Protein AF-A0ABC8QMB1-F1 (afdb_monomer_lite)

Structure (mmCIF, N/CA/C/O backbone):
data_AF-A0ABC8QMB1-F1
#
_entry.id   AF-A0ABC8QMB1-F1
#
loop_
_atom_site.group_PDB
_atom_site.id
_atom_site.type_symbol
_atom_site.label_atom_id
_atom_site.label_alt_id
_atom_site.label_comp_id
_atom_site.label_asym_id
_atom_site.label_entity_id
_atom_site.label_seq_id
_atom_site.pdbx_PDB_ins_code
_atom_site.Cartn_x
_atom_site.Cartn_y
_atom_site.Cartn_z
_atom_site.occupancy
_atom_site.B_iso_or_equiv
_atom_site.auth_seq_id
_atom_site.auth_comp_id
_atom_site.auth_asym_id
_atom_site.auth_atom_id
_atom_site.pdbx_PDB_model_num
ATOM 1 N N . MET A 1 1 ? 25.536 30.941 17.296 1.00 38.12 1 MET A N 1
ATOM 2 C CA . MET A 1 1 ? 25.034 31.234 15.938 1.00 38.12 1 MET A CA 1
ATOM 3 C C . MET A 1 1 ? 25.457 30.057 15.066 1.00 38.12 1 ME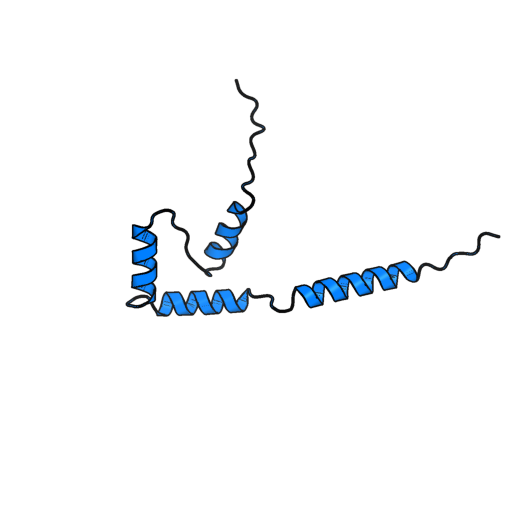T A C 1
ATOM 5 O O . MET A 1 1 ? 26.625 29.972 14.723 1.00 38.12 1 M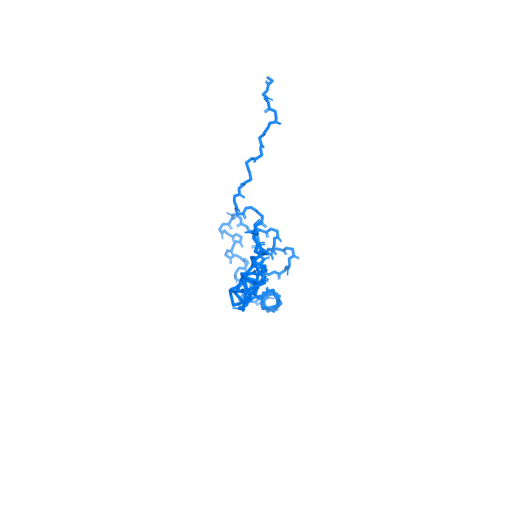ET A O 1
ATOM 9 N N . GLY A 1 2 ? 24.584 29.058 14.897 1.00 43.84 2 GLY A N 1
ATOM 10 C CA . GLY A 1 2 ? 24.878 27.833 14.139 1.00 43.84 2 GLY A CA 1
ATOM 11 C C . GLY A 1 2 ? 24.459 28.000 12.681 1.00 43.84 2 GLY A C 1
ATOM 12 O O . GLY A 1 2 ? 23.440 28.631 12.414 1.00 43.84 2 GLY A O 1
ATOM 13 N N . PHE A 1 3 ? 25.271 27.504 11.753 1.00 49.97 3 PHE A N 1
ATOM 14 C CA . PHE A 1 3 ? 25.034 27.573 10.310 1.00 49.97 3 PHE A CA 1
ATOM 15 C C . PHE A 1 3 ? 23.702 26.884 9.943 1.00 49.97 3 PHE A C 1
ATOM 17 O O . PHE A 1 3 ? 23.584 25.697 10.223 1.00 49.97 3 PHE A O 1
ATOM 24 N N . PRO A 1 4 ? 22.702 27.535 9.313 1.00 48.66 4 PRO A N 1
ATOM 25 C CA . PRO A 1 4 ? 21.465 26.846 8.957 1.00 48.66 4 PRO A CA 1
ATOM 26 C C . PRO A 1 4 ? 21.607 26.194 7.574 1.00 48.66 4 PRO A C 1
ATOM 28 O O . PRO A 1 4 ? 21.115 26.705 6.570 1.00 48.66 4 PRO A O 1
ATOM 31 N N . GLY A 1 5 ? 22.324 25.070 7.531 1.00 52.62 5 GLY A N 1
ATOM 32 C CA . GLY A 1 5 ? 22.449 24.168 6.376 1.00 52.62 5 GLY A CA 1
ATOM 33 C C . GLY A 1 5 ? 21.826 22.790 6.632 1.00 52.62 5 GLY A C 1
ATOM 34 O O . GLY A 1 5 ? 22.146 21.818 5.948 1.00 52.62 5 GLY A O 1
ATOM 35 N N . ASP A 1 6 ? 20.950 22.690 7.631 1.00 62.47 6 ASP A N 1
ATOM 36 C CA . ASP A 1 6 ? 20.548 21.421 8.233 1.00 62.47 6 ASP A CA 1
ATOM 37 C C . ASP A 1 6 ? 19.303 20.855 7.542 1.00 62.47 6 ASP A C 1
ATOM 39 O O . ASP A 1 6 ? 18.173 20.988 8.006 1.00 62.47 6 ASP A O 1
ATOM 43 N N . GLY A 1 7 ? 19.497 20.216 6.394 1.00 48.97 7 GLY A N 1
ATOM 44 C CA . GLY A 1 7 ? 18.430 19.533 5.666 1.00 48.97 7 GLY A CA 1
ATOM 45 C C . GLY A 1 7 ? 18.565 18.019 5.746 1.00 48.97 7 GLY A C 1
ATOM 46 O O . GLY A 1 7 ? 18.782 17.390 4.712 1.00 48.97 7 GLY A O 1
ATOM 47 N N . ASN A 1 8 ? 18.462 17.417 6.936 1.00 54.88 8 ASN A N 1
ATOM 48 C CA . ASN A 1 8 ? 18.381 15.960 7.092 1.00 54.88 8 ASN A CA 1
ATOM 49 C C . ASN A 1 8 ? 17.114 15.427 6.391 1.00 54.88 8 ASN A C 1
ATOM 51 O O . ASN A 1 8 ? 16.070 15.233 7.014 1.00 54.88 8 ASN A O 1
ATOM 55 N N . ARG A 1 9 ? 17.177 15.230 5.067 1.00 56.94 9 ARG A N 1
ATOM 56 C CA . ARG A 1 9 ? 16.148 14.532 4.293 1.00 56.94 9 ARG A CA 1
ATOM 57 C C . ARG A 1 9 ? 16.169 13.075 4.723 1.00 56.94 9 ARG A C 1
ATOM 59 O O . ARG A 1 9 ? 16.928 12.269 4.184 1.00 56.94 9 ARG A O 1
ATOM 66 N N . ILE A 1 10 ? 15.335 12.751 5.705 1.00 74.56 10 ILE A N 1
ATOM 67 C CA . ILE A 1 10 ? 15.072 11.368 6.086 1.00 74.56 10 ILE A CA 1
ATOM 68 C C . ILE A 1 10 ? 14.593 10.651 4.823 1.00 74.56 10 ILE A C 1
ATOM 70 O O . ILE A 1 10 ? 13.600 11.059 4.219 1.00 74.56 10 ILE A O 1
ATOM 74 N N . LYS A 1 11 ? 15.319 9.603 4.422 1.00 79.69 11 LYS A N 1
ATOM 75 C CA . LYS A 1 11 ? 15.130 8.889 3.148 1.00 79.69 11 LYS A CA 1
ATOM 76 C C . LYS A 1 11 ? 13.678 8.483 2.884 1.00 79.69 11 LYS A C 1
ATOM 78 O O . LYS A 1 11 ? 13.254 8.486 1.738 1.00 79.69 11 LYS A O 1
ATOM 83 N N . GLU A 1 12 ? 12.926 8.189 3.940 1.00 85.62 12 GLU A N 1
ATOM 84 C CA . GLU A 1 12 ? 11.559 7.671 3.856 1.00 85.62 12 GLU A CA 1
ATOM 85 C C . GLU A 1 12 ? 10.479 8.694 4.226 1.00 85.62 12 GLU A C 1
ATOM 87 O O . GLU A 1 12 ? 9.294 8.420 4.049 1.00 85.62 12 GLU A O 1
ATOM 92 N N . ALA A 1 13 ? 10.846 9.886 4.713 1.00 84.75 13 ALA A N 1
ATOM 93 C CA . ALA A 1 13 ? 9.849 10.870 5.142 1.00 84.75 13 ALA A CA 1
ATOM 94 C C . ALA A 1 13 ? 8.948 11.330 3.987 1.00 84.75 13 ALA A C 1
ATOM 96 O O . ALA A 1 13 ? 7.779 11.617 4.218 1.00 84.75 13 ALA A O 1
ATOM 97 N N . GLY A 1 14 ? 9.461 11.331 2.750 1.00 86.56 14 GLY A N 1
ATOM 98 C CA . GLY A 1 14 ? 8.678 11.624 1.544 1.00 86.56 14 GLY A CA 1
ATOM 99 C C . GLY A 1 14 ? 7.665 10.537 1.163 1.00 86.56 14 GLY A C 1
ATOM 100 O O . GLY A 1 14 ? 6.718 10.820 0.435 1.00 86.56 14 GLY A O 1
ATOM 101 N N . ASN A 1 15 ? 7.799 9.316 1.688 1.00 92.56 15 ASN A N 1
ATOM 102 C CA . ASN A 1 15 ? 6.869 8.224 1.387 1.00 92.56 15 ASN A CA 1
ATOM 103 C C . ASN A 1 15 ? 5.548 8.379 2.155 1.00 92.56 15 ASN A C 1
ATOM 105 O O . ASN A 1 15 ? 4.497 7.960 1.676 1.00 92.56 15 ASN A O 1
ATOM 109 N N . VAL A 1 16 ? 5.588 9.003 3.338 1.00 93.88 16 VAL A N 1
ATOM 110 C CA . VAL A 1 16 ? 4.400 9.242 4.169 1.00 93.88 16 VAL A CA 1
ATOM 111 C C . VAL A 1 16 ? 3.358 10.116 3.457 1.00 93.88 16 VAL A C 1
ATOM 113 O O . VAL A 1 16 ? 2.224 9.648 3.329 1.00 93.88 16 VAL A O 1
ATOM 116 N N . PRO A 1 17 ? 3.682 11.331 2.963 1.00 94.88 17 PRO A N 1
ATOM 117 C CA . PRO A 1 17 ? 2.706 12.139 2.236 1.00 94.88 17 PRO A CA 1
ATOM 118 C C . PRO A 1 17 ? 2.218 11.426 0.974 1.00 94.88 17 PRO A C 1
ATOM 120 O O . PRO A 1 17 ? 1.020 11.427 0.722 1.00 94.88 17 PRO A O 1
ATOM 123 N N . TYR A 1 18 ? 3.082 10.696 0.255 1.00 95.50 18 TYR A N 1
ATOM 124 C CA . TYR A 1 18 ? 2.656 9.915 -0.912 1.00 95.50 18 TYR A CA 1
ATOM 125 C C . TYR A 1 18 ? 1.531 8.916 -0.583 1.00 95.50 18 TYR A C 1
ATOM 127 O O . TYR A 1 18 ? 0.564 8.814 -1.333 1.00 95.50 18 TYR A O 1
ATOM 135 N N . VAL A 1 19 ? 1.606 8.208 0.548 1.00 97.06 19 VAL A N 1
ATOM 136 C CA . VAL A 1 19 ? 0.557 7.259 0.965 1.00 97.06 19 VAL A CA 1
ATOM 137 C C . VAL A 1 19 ? -0.689 7.973 1.495 1.00 97.06 19 VAL A C 1
ATOM 139 O O . VAL A 1 19 ? -1.809 7.592 1.151 1.00 97.06 19 VAL A O 1
ATOM 142 N N . VAL A 1 20 ? -0.512 8.985 2.348 1.00 97.12 20 VAL A N 1
ATOM 143 C CA . VAL A 1 20 ? -1.621 9.645 3.055 1.00 97.12 20 VAL A CA 1
ATOM 144 C C . VAL A 1 20 ? -2.416 10.560 2.125 1.00 97.12 20 VAL A C 1
ATOM 146 O O . VAL A 1 20 ? -3.641 10.484 2.103 1.00 97.12 20 VAL A O 1
ATOM 149 N N . GLU A 1 21 ? -1.744 11.384 1.321 1.00 97.25 21 GLU A N 1
ATOM 150 C CA . GLU A 1 21 ? -2.391 12.350 0.420 1.00 97.25 21 GLU A CA 1
ATOM 151 C C . GLU A 1 21 ? -3.113 11.662 -0.740 1.00 97.25 21 GLU A C 1
ATOM 153 O O . GLU A 1 21 ? -4.150 12.141 -1.190 1.00 97.25 21 GLU A O 1
ATOM 158 N N . ASN A 1 22 ? -2.629 10.496 -1.182 1.00 97.62 22 ASN A N 1
ATOM 159 C CA . ASN A 1 22 ? -3.353 9.683 -2.159 1.00 97.62 22 ASN A CA 1
ATOM 160 C C . ASN A 1 22 ? -4.440 8.790 -1.535 1.00 97.62 22 ASN A C 1
ATOM 162 O O . ASN A 1 22 ? -5.077 8.009 -2.247 1.00 97.62 22 ASN A O 1
ATOM 166 N N . GLY A 1 23 ? -4.666 8.885 -0.221 1.00 97.69 23 GLY A N 1
ATOM 167 C CA . GLY A 1 23 ? -5.721 8.147 0.466 1.00 97.69 23 GLY A CA 1
ATOM 168 C C . GLY A 1 23 ? -5.520 6.634 0.429 1.00 97.69 23 GLY A C 1
ATOM 169 O O . GLY A 1 23 ? -6.497 5.901 0.307 1.00 97.69 23 GLY A O 1
ATOM 170 N N . CYS A 1 24 ? -4.273 6.163 0.490 1.00 98.00 24 CYS A N 1
ATOM 171 C CA . CYS A 1 24 ? -3.932 4.737 0.544 1.00 98.00 24 CYS A CA 1
ATOM 172 C C . CYS A 1 24 ? -3.694 4.233 1.969 1.00 98.00 24 CYS A C 1
ATOM 174 O O . CYS A 1 24 ? -3.566 3.030 2.184 1.00 98.00 24 CYS A O 1
ATOM 176 N N . GLY A 1 25 ? -3.600 5.133 2.946 1.00 97.75 25 GLY A N 1
ATOM 177 C CA . GLY A 1 25 ? -3.336 4.757 4.324 1.00 97.75 25 GLY A CA 1
ATOM 178 C C . GLY A 1 25 ? -3.309 5.940 5.279 1.00 97.75 25 GLY A C 1
ATOM 179 O O . GLY A 1 25 ? -3.562 7.086 4.911 1.00 97.75 25 GLY A O 1
ATOM 180 N N . LYS A 1 26 ? -2.977 5.638 6.534 1.00 97.81 26 LYS A N 1
ATOM 181 C CA . LYS A 1 26 ? -2.837 6.610 7.621 1.00 97.81 26 LYS A CA 1
ATOM 182 C C . LYS A 1 26 ? -1.472 6.478 8.274 1.00 97.81 26 LYS A C 1
ATOM 184 O O . LYS A 1 26 ? -0.873 5.407 8.263 1.00 97.81 26 LYS A O 1
ATOM 189 N N . PHE A 1 27 ? -1.019 7.557 8.900 1.00 96.62 27 PHE A N 1
ATOM 190 C CA . PHE A 1 27 ? 0.229 7.586 9.650 1.00 96.62 27 PHE A CA 1
ATOM 191 C C . PHE A 1 27 ? -0.034 7.862 11.132 1.00 96.62 27 PHE A C 1
ATOM 193 O O . PHE A 1 27 ? -0.740 8.805 11.482 1.00 96.62 27 PHE A O 1
ATOM 200 N N . SER A 1 28 ? 0.555 7.055 12.013 1.00 96.69 28 SER A N 1
ATOM 201 C CA . SER A 1 28 ? 0.621 7.326 13.450 1.00 96.69 28 SER A CA 1
ATOM 202 C C . SER A 1 28 ? 1.884 6.707 14.037 1.00 96.69 28 SER A C 1
ATOM 204 O O . SER A 1 28 ? 2.305 5.631 13.622 1.00 96.69 28 SER A O 1
ATOM 206 N N . LYS A 1 29 ? 2.478 7.378 15.029 1.00 95.81 29 LYS A N 1
ATOM 207 C CA . LYS A 1 29 ? 3.608 6.855 15.816 1.00 95.81 29 LYS A CA 1
ATOM 208 C C . LYS A 1 29 ? 3.165 6.161 17.109 1.00 95.81 29 LYS A C 1
ATOM 210 O O . LYS A 1 29 ? 3.999 5.619 17.824 1.00 95.81 29 LYS A O 1
ATOM 215 N N . SER A 1 30 ? 1.874 6.213 17.449 1.00 98.25 30 SER A N 1
ATOM 216 C CA . SER A 1 30 ? 1.349 5.666 18.703 1.00 98.25 30 SER A CA 1
ATOM 217 C C . SER A 1 30 ? 0.799 4.251 18.490 1.00 98.25 30 SER A C 1
ATOM 219 O O . SER A 1 30 ? -0.186 4.105 17.762 1.00 98.25 30 SER A O 1
ATOM 221 N N . PRO A 1 31 ? 1.331 3.219 19.176 1.00 98.25 31 PRO A N 1
ATOM 222 C CA . PRO A 1 31 ? 0.811 1.852 19.073 1.00 98.25 31 PRO A CA 1
ATOM 223 C C . PRO A 1 31 ? -0.686 1.752 19.389 1.00 98.25 31 PRO A C 1
ATOM 225 O O . PRO A 1 31 ? -1.428 1.054 18.703 1.00 98.25 31 PRO A O 1
ATOM 228 N N . LYS A 1 32 ? -1.156 2.521 20.382 1.00 98.44 32 LYS A N 1
ATOM 229 C CA . LYS A 1 32 ? -2.571 2.568 20.772 1.00 98.44 32 LYS A CA 1
ATOM 230 C C . LYS A 1 32 ? -3.459 3.108 19.650 1.00 98.44 32 LYS A C 1
ATOM 232 O O . LYS A 1 32 ? -4.542 2.580 19.416 1.00 98.44 32 LYS A O 1
ATOM 237 N N . GLN A 1 33 ? -3.008 4.149 18.950 1.00 98.50 33 GLN A N 1
ATOM 238 C CA . GLN A 1 33 ? -3.755 4.688 17.814 1.00 98.50 33 GLN A CA 1
ATOM 239 C C . GLN A 1 33 ? -3.747 3.722 16.630 1.00 98.50 33 GLN A C 1
ATOM 241 O O . GLN A 1 33 ? -4.789 3.550 16.007 1.00 98.50 33 GLN A O 1
ATOM 246 N N . ILE A 1 34 ? -2.618 3.062 16.353 1.00 98.56 34 ILE A N 1
ATOM 247 C CA . ILE A 1 34 ? -2.518 2.051 15.290 1.00 98.56 34 ILE A CA 1
ATOM 248 C C . ILE A 1 34 ? -3.516 0.917 15.546 1.00 98.56 34 ILE A C 1
ATOM 250 O O . ILE A 1 34 ? -4.328 0.616 14.675 1.00 98.56 34 ILE A O 1
ATOM 254 N N . ALA A 1 35 ? -3.525 0.351 16.757 1.00 98.50 35 ALA A N 1
ATOM 255 C CA . ALA A 1 35 ? -4.464 -0.706 17.131 1.00 98.50 35 ALA A CA 1
ATOM 256 C C . ALA A 1 35 ? -5.927 -0.261 16.975 1.00 98.50 35 ALA A C 1
ATOM 258 O O . ALA A 1 35 ? -6.746 -1.002 16.438 1.00 98.50 35 ALA A O 1
ATOM 259 N N . ASN A 1 36 ? -6.248 0.972 17.378 1.00 98.56 36 ASN A N 1
ATOM 260 C CA . ASN A 1 36 ? -7.589 1.523 17.207 1.00 98.56 36 ASN A CA 1
ATOM 261 C C . ASN A 1 36 ? -7.970 1.716 15.728 1.00 98.56 36 ASN A C 1
ATOM 263 O O . ASN A 1 36 ? -9.101 1.425 15.357 1.00 98.56 36 ASN A O 1
ATOM 267 N N . ILE A 1 37 ? -7.049 2.178 14.874 1.00 98.50 37 ILE A N 1
ATOM 268 C CA . ILE A 1 37 ? -7.289 2.321 13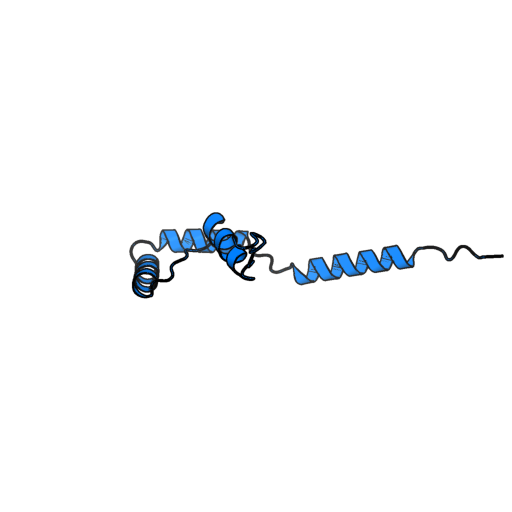.427 1.00 98.50 37 ILE A CA 1
ATOM 269 C C . ILE A 1 37 ? -7.592 0.954 12.804 1.00 98.50 37 ILE A C 1
ATOM 271 O O . ILE A 1 37 ? -8.591 0.819 12.102 1.00 98.50 37 ILE A O 1
ATOM 275 N N . VAL A 1 38 ? -6.783 -0.065 13.111 1.00 98.44 38 VAL A N 1
ATOM 276 C CA . VAL A 1 38 ? -6.986 -1.430 12.600 1.00 98.44 38 VAL A CA 1
ATOM 277 C C . VAL A 1 38 ? -8.316 -2.009 13.090 1.00 98.44 38 VAL A C 1
ATOM 279 O O . VAL A 1 38 ? -9.086 -2.531 12.288 1.00 98.44 38 VAL A O 1
ATOM 282 N N . ALA A 1 39 ? -8.637 -1.855 14.379 1.00 98.56 39 ALA A N 1
ATOM 283 C CA . ALA A 1 39 ? -9.915 -2.303 14.932 1.00 98.56 39 ALA A CA 1
ATOM 284 C C . ALA A 1 39 ? -11.116 -1.605 14.270 1.00 98.56 39 ALA A C 1
ATOM 286 O O . ALA A 1 39 ? -12.138 -2.239 14.016 1.00 98.56 39 ALA A O 1
ATOM 287 N N . GLN A 1 40 ? -10.995 -0.313 13.947 1.00 98.44 40 GLN A N 1
ATOM 288 C CA . GLN A 1 40 ? -12.026 0.410 13.205 1.00 98.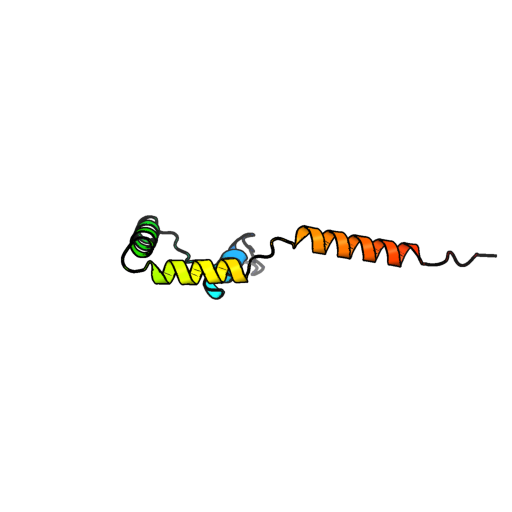44 40 GLN A CA 1
ATOM 289 C C . GLN A 1 40 ? -12.191 -0.134 11.784 1.00 98.44 40 GLN A C 1
ATOM 291 O O . GLN A 1 40 ? -13.322 -0.370 11.367 1.00 98.44 40 GLN A O 1
ATOM 296 N N . TRP A 1 41 ? -11.098 -0.373 11.057 1.00 98.56 41 TRP A N 1
ATOM 297 C CA . TRP A 1 41 ? -11.138 -0.927 9.699 1.00 98.56 41 TRP A CA 1
ATOM 298 C C . TRP A 1 41 ? -11.741 -2.325 9.623 1.00 98.56 41 TRP A C 1
ATOM 300 O O . TRP A 1 41 ? -12.383 -2.650 8.634 1.00 98.56 41 TRP A O 1
ATOM 310 N N . PHE A 1 42 ? -11.576 -3.143 10.659 1.00 98.00 42 PHE A N 1
ATOM 311 C CA . PHE A 1 42 ? -12.189 -4.475 10.724 1.00 98.00 42 PHE A CA 1
ATOM 312 C C . PHE A 1 42 ? -13.571 -4.476 11.387 1.00 98.00 42 PHE A C 1
ATOM 314 O O . PHE A 1 42 ? -14.144 -5.535 11.629 1.00 98.00 42 PHE A O 1
ATOM 321 N N . GLY A 1 43 ? -14.122 -3.296 11.670 1.00 97.62 43 GLY A N 1
ATOM 322 C CA . GLY A 1 43 ? -15.462 -3.144 12.215 1.00 97.62 43 GLY A CA 1
ATOM 323 C C . GLY A 1 43 ? -16.184 -1.966 11.567 1.00 97.62 43 GLY A C 1
ATOM 324 O O . GLY A 1 43 ? -16.465 -2.003 10.370 1.00 97.62 43 GLY A O 1
ATOM 325 N N . PRO A 1 44 ? -16.492 -0.900 12.325 1.00 97.81 44 PRO A N 1
ATOM 326 C CA . PRO A 1 44 ? -17.394 0.160 11.872 1.00 97.81 44 PRO A CA 1
ATOM 327 C C . PRO A 1 44 ? -16.868 1.006 10.701 1.00 97.81 44 PRO A C 1
ATOM 329 O O . PRO A 1 44 ? -17.618 1.805 10.154 1.00 97.81 44 PRO A O 1
ATOM 332 N N . LYS A 1 45 ? -15.589 0.882 10.329 1.00 98.06 45 LYS A N 1
ATOM 333 C CA . LYS A 1 45 ? -14.956 1.612 9.221 1.00 98.06 45 LYS A CA 1
ATOM 334 C C . LYS A 1 45 ? -14.397 0.680 8.141 1.00 98.06 45 LYS A C 1
ATOM 336 O O . LYS A 1 45 ? -13.396 1.011 7.507 1.00 98.06 45 LYS A O 1
ATOM 341 N N . ALA A 1 46 ? -15.037 -0.466 7.915 1.00 98.19 46 ALA A N 1
ATOM 342 C CA . ALA A 1 46 ? -14.687 -1.361 6.810 1.00 98.19 46 ALA A CA 1
ATOM 343 C C . ALA A 1 46 ? -14.770 -0.671 5.436 1.00 98.19 46 ALA A C 1
ATOM 345 O O . ALA A 1 46 ? -13.910 -0.890 4.585 1.00 98.19 46 ALA A O 1
ATOM 346 N N . ASP A 1 47 ? -15.726 0.241 5.241 1.00 98.31 47 ASP A N 1
ATOM 347 C CA . ASP A 1 47 ? -15.828 1.019 3.999 1.00 98.31 47 ASP A CA 1
ATOM 348 C C . ASP A 1 47 ? -14.625 1.945 3.786 1.00 98.31 47 ASP A C 1
ATOM 350 O O . ASP A 1 47 ? -14.136 2.077 2.665 1.00 98.31 47 ASP A O 1
ATOM 354 N N . GLU A 1 48 ? -14.087 2.533 4.860 1.00 98.25 48 GLU A N 1
ATOM 355 C CA . GLU A 1 48 ? -12.860 3.333 4.785 1.00 98.25 48 GLU A CA 1
ATOM 356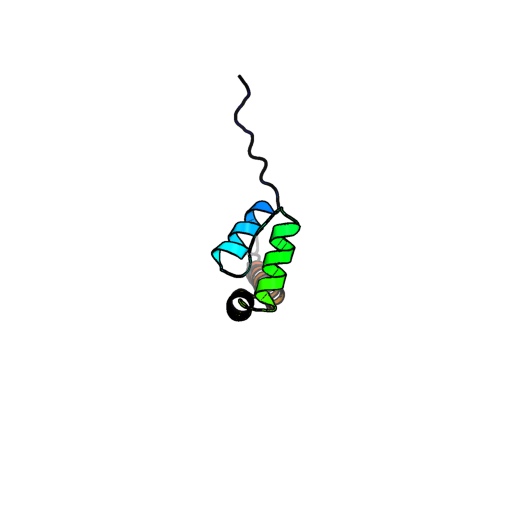 C C . GLU A 1 48 ? -11.684 2.475 4.295 1.00 98.25 48 GLU A C 1
ATOM 358 O O . GLU A 1 48 ? -10.937 2.898 3.410 1.00 98.25 48 GLU A O 1
ATOM 363 N N . LEU A 1 49 ? -11.549 1.250 4.822 1.00 98.50 49 LEU A N 1
ATOM 364 C CA . LEU A 1 49 ? -10.541 0.286 4.374 1.00 98.50 49 LEU A CA 1
ATOM 365 C C . LEU A 1 49 ? -10.718 -0.084 2.896 1.00 98.50 49 LEU A C 1
ATOM 367 O O . LEU A 1 49 ? -9.738 -0.077 2.149 1.00 98.50 49 LEU A O 1
ATOM 371 N N . ASN A 1 50 ? -11.950 -0.361 2.463 1.00 98.44 50 ASN A N 1
ATOM 372 C CA . ASN A 1 50 ? -12.254 -0.678 1.067 1.00 98.44 50 ASN A CA 1
ATOM 373 C C . ASN A 1 50 ? -11.861 0.470 0.129 1.00 98.44 50 ASN A C 1
ATOM 375 O O . ASN A 1 50 ? -11.201 0.234 -0.883 1.00 98.44 50 ASN A O 1
ATOM 379 N N . VAL A 1 51 ? -12.186 1.716 0.482 1.00 98.56 51 VAL A N 1
ATOM 380 C CA . VAL A 1 51 ? -11.800 2.897 -0.307 1.00 98.56 51 VAL A CA 1
ATOM 381 C C . VAL A 1 51 ? -10.278 3.021 -0.415 1.00 98.56 51 VAL A C 1
ATOM 383 O O . VAL A 1 51 ? -9.756 3.192 -1.518 1.00 98.56 51 VAL A O 1
ATOM 386 N N . MET A 1 52 ? -9.543 2.881 0.694 1.00 98.56 52 MET A N 1
ATOM 387 C CA . MET A 1 52 ? -8.075 2.940 0.652 1.00 98.56 52 MET A CA 1
ATOM 388 C C . MET A 1 52 ? -7.465 1.796 -0.163 1.00 98.56 52 MET A C 1
ATOM 390 O O . MET A 1 52 ? -6.493 2.016 -0.887 1.00 98.56 52 MET A O 1
ATOM 394 N N . SER A 1 53 ? -8.052 0.597 -0.101 1.00 98.50 53 SER A N 1
ATOM 395 C CA . SER A 1 53 ? -7.636 -0.548 -0.917 1.00 98.50 53 SER A CA 1
ATOM 396 C C . SER A 1 53 ? -7.786 -0.256 -2.413 1.00 98.50 53 SER A C 1
ATOM 398 O O . SER A 1 53 ? -6.838 -0.452 -3.176 1.00 98.50 53 SER A O 1
ATOM 400 N N . GLN A 1 54 ? -8.921 0.313 -2.833 1.00 98.69 54 GLN A N 1
ATOM 401 C CA . GLN A 1 54 ? -9.129 0.714 -4.229 1.00 98.69 54 GLN A CA 1
ATOM 402 C C . GLN A 1 54 ? -8.167 1.829 -4.666 1.00 98.69 54 GLN A C 1
ATOM 404 O O . GLN A 1 54 ? -7.625 1.783 -5.771 1.00 98.69 54 GLN A O 1
ATOM 409 N N . ASN A 1 55 ? -7.878 2.799 -3.793 1.00 98.50 55 ASN A N 1
ATOM 410 C CA . ASN A 1 55 ? -6.863 3.819 -4.071 1.00 98.50 55 ASN A CA 1
ATOM 411 C C . ASN A 1 55 ? -5.467 3.211 -4.251 1.00 98.50 55 ASN A C 1
ATOM 413 O O . ASN A 1 55 ? -4.751 3.595 -5.175 1.00 98.50 55 ASN A O 1
ATOM 417 N N . ALA A 1 56 ? -5.090 2.243 -3.412 1.00 98.44 56 ALA A N 1
ATOM 418 C CA . ALA A 1 56 ? -3.810 1.550 -3.528 1.00 98.44 56 ALA A CA 1
ATOM 419 C C . ALA A 1 56 ? -3.699 0.775 -4.849 1.00 98.44 56 ALA A C 1
ATOM 421 O O . ALA A 1 56 ? -2.673 0.867 -5.523 1.00 98.44 56 ALA A O 1
ATOM 422 N N . LEU A 1 57 ? -4.767 0.085 -5.265 1.00 98.31 57 LEU A N 1
ATOM 423 C CA . LEU A 1 57 ? -4.825 -0.590 -6.566 1.00 98.31 57 LEU A CA 1
ATOM 424 C C . LEU A 1 57 ? -4.681 0.397 -7.729 1.00 98.31 57 LEU A C 1
ATOM 426 O O . LEU A 1 57 ? -3.929 0.134 -8.662 1.00 98.31 57 LEU A O 1
ATOM 430 N N . ARG A 1 58 ? -5.337 1.561 -7.655 1.00 98.06 58 ARG A N 1
ATOM 431 C CA . ARG A 1 58 ? -5.245 2.611 -8.682 1.00 98.06 58 ARG A CA 1
ATOM 432 C C . ARG A 1 58 ? -3.836 3.199 -8.821 1.00 98.06 58 ARG A C 1
ATOM 434 O O . ARG A 1 58 ? -3.453 3.587 -9.920 1.00 98.06 58 ARG A O 1
ATOM 441 N N . LEU A 1 59 ? -3.076 3.302 -7.730 1.00 97.56 59 LEU A N 1
ATOM 442 C CA . LEU A 1 59 ? -1.692 3.795 -7.763 1.00 97.56 59 LEU A CA 1
ATOM 443 C C . LEU A 1 59 ? -0.664 2.723 -8.122 1.00 97.56 59 LEU A C 1
ATOM 445 O O . LEU A 1 59 ? 0.476 3.065 -8.451 1.00 97.56 59 LEU A O 1
ATOM 449 N N . ALA A 1 60 ? -1.029 1.446 -8.017 1.00 97.62 60 ALA A N 1
ATOM 450 C CA . ALA A 1 60 ? -0.110 0.353 -8.267 1.00 97.62 60 ALA A CA 1
ATOM 451 C C . ALA A 1 60 ? 0.433 0.416 -9.701 1.00 97.62 60 ALA A C 1
ATOM 453 O O . ALA A 1 60 ? -0.292 0.646 -10.668 1.00 97.62 60 ALA A O 1
ATOM 454 N N . ARG A 1 61 ? 1.739 0.178 -9.838 1.00 97.69 61 ARG A N 1
ATOM 455 C CA . ARG A 1 61 ? 2.421 0.056 -11.133 1.00 97.69 61 ARG A CA 1
ATOM 456 C C . ARG A 1 61 ? 3.091 -1.315 -11.226 1.00 97.69 61 ARG A C 1
ATOM 458 O O . ARG A 1 61 ? 4.315 -1.394 -11.124 1.00 97.69 61 ARG A O 1
ATOM 465 N N . PRO A 1 62 ? 2.311 -2.404 -11.364 1.00 98.00 62 PRO A N 1
ATOM 466 C CA . PRO A 1 62 ? 2.855 -3.764 -11.356 1.00 98.00 62 PRO A CA 1
ATOM 467 C C . PRO A 1 62 ? 3.816 -4.027 -12.525 1.00 98.00 62 PRO A C 1
ATOM 469 O O . PRO A 1 62 ? 4.693 -4.876 -12.427 1.00 98.00 62 PRO A O 1
ATOM 472 N N . ASP A 1 63 ? 3.688 -3.271 -13.614 1.00 97.56 63 ASP A N 1
ATOM 473 C CA . ASP A 1 63 ? 4.484 -3.396 -14.832 1.00 97.56 63 ASP A CA 1
ATOM 474 C C . ASP A 1 63 ? 5.667 -2.412 -14.912 1.00 97.56 63 ASP A C 1
ATOM 476 O O . ASP A 1 63 ? 6.348 -2.344 -15.937 1.00 97.56 63 ASP A O 1
ATOM 480 N N . ALA A 1 64 ? 5.944 -1.661 -13.837 1.0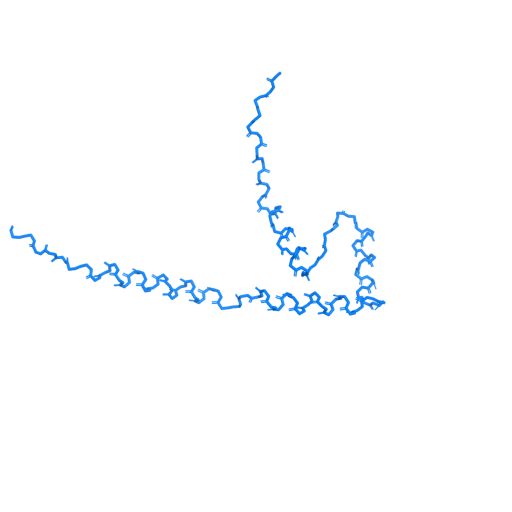0 98.31 64 ALA A N 1
ATOM 481 C CA . ALA A 1 64 ? 6.961 -0.608 -13.831 1.00 98.31 64 ALA A CA 1
ATOM 482 C C . ALA A 1 64 ? 8.341 -1.107 -14.276 1.00 98.31 64 ALA A C 1
ATOM 484 O O . ALA A 1 64 ? 8.988 -0.461 -15.096 1.00 98.31 64 ALA A O 1
ATOM 485 N N . VAL A 1 65 ? 8.781 -2.266 -13.775 1.00 98.12 65 VAL A N 1
ATOM 486 C CA . VAL A 1 65 ? 10.105 -2.812 -14.108 1.00 98.12 65 VAL A CA 1
ATOM 487 C C . VAL A 1 65 ? 10.230 -3.152 -15.592 1.00 98.12 65 VAL A C 1
ATOM 489 O O . VAL A 1 65 ? 11.252 -2.847 -16.200 1.00 98.12 65 VAL A O 1
ATOM 492 N N . PHE A 1 66 ? 9.178 -3.708 -16.199 1.00 98.25 66 PHE A N 1
ATOM 493 C CA . PHE A 1 66 ? 9.180 -4.035 -17.623 1.00 98.25 66 PHE A CA 1
ATOM 494 C C . PHE A 1 66 ? 9.249 -2.768 -18.466 1.00 98.25 66 PHE A C 1
ATOM 496 O O . PHE A 1 66 ? 10.085 -2.682 -19.360 1.00 98.25 66 PHE A O 1
ATOM 503 N N . LYS A 1 67 ? 8.434 -1.760 -18.135 1.00 98.38 67 LYS A N 1
ATOM 504 C CA . LYS A 1 67 ? 8.452 -0.460 -18.819 1.00 98.38 67 LYS A CA 1
ATOM 505 C C . LYS A 1 67 ? 9.835 0.185 -18.762 1.00 98.38 67 LYS A C 1
ATOM 507 O O . LYS A 1 67 ? 10.376 0.540 -19.798 1.00 98.38 67 LYS A O 1
ATOM 512 N N . ILE A 1 68 ? 10.449 0.229 -17.579 1.00 98.31 68 ILE A N 1
ATOM 513 C CA . ILE A 1 68 ? 11.791 0.800 -17.394 1.00 98.31 68 ILE A CA 1
ATOM 514 C C . ILE A 1 68 ? 12.835 0.069 -18.249 1.00 98.31 68 ILE A C 1
ATOM 516 O O . ILE A 1 68 ? 13.662 0.708 -18.894 1.00 98.31 68 ILE A O 1
ATOM 520 N N . VAL A 1 69 ? 12.814 -1.267 -18.260 1.00 98.19 69 VAL A N 1
ATOM 521 C CA . VAL A 1 69 ? 13.775 -2.064 -19.038 1.00 98.19 69 VAL A CA 1
ATOM 522 C C . VAL A 1 69 ? 13.560 -1.888 -20.540 1.00 98.19 69 VAL A C 1
ATOM 524 O O . VAL A 1 69 ? 14.539 -1.756 -21.272 1.00 98.19 69 VAL A O 1
ATOM 527 N N . HIS A 1 70 ? 12.309 -1.852 -21.003 1.00 98.06 70 HIS A N 1
ATOM 528 C CA . HIS A 1 70 ? 11.997 -1.598 -22.408 1.00 98.06 70 HIS A CA 1
ATOM 529 C C . HIS A 1 70 ? 12.432 -0.197 -22.846 1.00 98.06 70 HIS A C 1
ATOM 531 O O . HIS A 1 70 ? 13.092 -0.070 -23.876 1.00 98.06 70 HIS A O 1
ATOM 537 N N . ASP A 1 71 ? 12.162 0.828 -22.037 1.00 97.38 71 ASP A N 1
ATOM 538 C CA . ASP A 1 71 ? 12.601 2.198 -22.314 1.00 97.38 71 ASP A CA 1
ATOM 539 C C . ASP A 1 71 ? 14.131 2.273 -22.405 1.00 97.38 71 ASP A C 1
ATOM 541 O O . ASP A 1 71 ? 14.686 2.854 -23.339 1.00 97.38 71 ASP A O 1
ATOM 545 N N . LEU A 1 72 ? 14.838 1.622 -21.475 1.00 97.12 72 LEU A N 1
ATOM 546 C CA . LEU A 1 72 ? 16.297 1.554 -21.501 1.00 97.12 72 LEU A CA 1
ATOM 547 C C . LEU A 1 72 ? 16.822 0.804 -22.736 1.00 97.12 72 LEU A C 1
ATOM 549 O O . LEU A 1 72 ? 17.805 1.237 -23.339 1.00 97.12 72 LEU A O 1
ATOM 553 N N . HIS A 1 73 ? 16.178 -0.300 -23.121 1.00 95.94 73 HIS A N 1
ATOM 554 C CA . HIS A 1 73 ? 16.536 -1.061 -24.318 1.00 95.94 73 HIS A CA 1
ATOM 555 C C . HIS A 1 73 ? 16.438 -0.197 -25.582 1.00 95.94 73 HIS A C 1
ATOM 557 O O . HIS A 1 73 ? 17.388 -0.152 -26.368 1.00 95.94 73 HIS A O 1
ATOM 563 N N . GLU A 1 74 ? 15.339 0.543 -25.745 1.00 96.06 74 GLU A N 1
ATOM 564 C CA . GLU A 1 74 ? 15.148 1.434 -26.893 1.00 96.06 74 GLU A CA 1
ATOM 565 C C . GLU A 1 74 ? 16.147 2.599 -26.893 1.00 96.06 74 GLU A C 1
ATOM 567 O O . GLU A 1 74 ? 16.713 2.919 -27.941 1.00 96.06 74 GLU A O 1
ATOM 572 N N . LEU A 1 75 ? 16.457 3.181 -25.728 1.00 95.62 75 LEU A N 1
ATOM 573 C CA . LEU A 1 75 ? 17.485 4.224 -25.610 1.00 95.62 75 LEU A CA 1
ATOM 574 C C . LEU A 1 75 ? 18.867 3.733 -26.068 1.00 95.62 75 LEU A C 1
ATOM 576 O O . LEU A 1 75 ? 19.582 4.449 -26.775 1.00 95.62 75 LEU A O 1
ATOM 580 N N . VAL A 1 76 ? 19.254 2.507 -25.701 1.00 95.12 76 VAL A N 1
ATOM 581 C CA . VAL A 1 76 ? 20.522 1.908 -26.151 1.00 95.12 76 VAL A CA 1
ATOM 582 C C . VAL A 1 76 ? 20.493 1.649 -27.656 1.00 95.12 76 VAL A C 1
ATOM 584 O O . VAL A 1 76 ? 21.441 2.017 -28.351 1.00 95.12 76 VAL A O 1
ATOM 587 N N . ARG A 1 77 ? 19.398 1.090 -28.181 1.00 92.06 77 ARG A N 1
ATOM 588 C CA . ARG A 1 77 ? 19.233 0.801 -29.613 1.00 92.06 77 ARG A CA 1
ATOM 589 C C . ARG A 1 77 ? 19.346 2.059 -30.478 1.00 92.06 77 ARG A C 1
ATOM 591 O O . ARG A 1 77 ? 20.030 2.031 -31.499 1.00 92.06 77 ARG A O 1
ATOM 598 N N . GLN A 1 78 ? 18.733 3.163 -30.053 1.00 88.94 78 GLN A N 1
ATOM 599 C CA . GLN A 1 78 ? 18.832 4.457 -30.738 1.00 88.94 78 GLN A CA 1
ATOM 600 C C . GLN A 1 78 ? 20.262 5.008 -30.716 1.00 88.94 78 GLN A C 1
ATOM 602 O O . GLN A 1 78 ? 20.748 5.510 -31.728 1.00 88.94 78 GLN A O 1
ATOM 607 N N . ARG A 1 79 ? 20.976 4.869 -29.591 1.00 82.44 79 ARG A N 1
ATOM 608 C CA . ARG A 1 79 ? 22.369 5.322 -29.463 1.00 82.44 79 ARG A CA 1
ATOM 609 C C . ARG A 1 79 ? 23.345 4.498 -30.308 1.00 82.44 79 ARG A C 1
ATOM 611 O O . ARG A 1 79 ? 24.314 5.050 -30.819 1.00 82.44 79 ARG A O 1
ATOM 618 N N . SER A 1 80 ? 23.101 3.201 -30.481 1.00 71.88 80 SER A N 1
ATOM 619 C CA . SER A 1 80 ? 23.917 2.327 -31.338 1.00 71.88 80 SER A CA 1
ATOM 620 C C . SER A 1 80 ? 23.759 2.611 -32.837 1.00 71.88 80 SER A C 1
ATOM 622 O O . SER A 1 80 ? 24.591 2.163 -33.619 1.00 71.88 80 SER A O 1
ATOM 624 N N . PHE A 1 81 ? 22.729 3.361 -33.241 1.00 59.12 81 PHE A N 1
ATOM 625 C CA . PHE A 1 81 ? 22.471 3.744 -34.632 1.00 59.12 81 PHE A CA 1
ATOM 626 C C . PHE A 1 81 ? 23.166 5.040 -35.073 1.00 59.12 81 PHE A C 1
ATOM 628 O O . PHE A 1 81 ? 22.921 5.496 -36.189 1.00 59.12 81 PHE A O 1
ATOM 635 N N . VAL A 1 82 ? 24.048 5.632 -34.255 1.00 56.78 82 VAL A N 1
ATOM 636 C CA . VAL A 1 82 ? 24.949 6.689 -34.742 1.00 56.78 82 VAL A CA 1
ATOM 637 C C . VAL A 1 82 ? 25.857 6.048 -35.799 1.00 56.78 82 VAL A C 1
ATOM 639 O O . VAL A 1 82 ? 26.656 5.179 -35.437 1.00 56.78 82 VAL A O 1
ATOM 642 N N . PRO A 1 83 ? 25.761 6.424 -37.091 1.00 52.44 83 PRO A N 1
ATOM 643 C CA . PRO A 1 83 ? 26.717 5.960 -38.079 1.00 52.44 83 PRO A CA 1
ATOM 644 C C . PRO A 1 83 ? 28.085 6.403 -37.581 1.00 52.44 83 PRO A C 1
ATOM 646 O O . PRO A 1 83 ? 28.276 7.584 -37.275 1.00 52.44 83 PRO A O 1
ATOM 649 N N . GLN A 1 84 ? 29.035 5.475 -37.483 1.00 57.50 84 GLN A N 1
ATOM 650 C CA . GLN A 1 84 ? 30.427 5.885 -37.492 1.00 57.50 84 GLN A CA 1
ATOM 651 C C . GLN A 1 84 ? 30.640 6.565 -38.841 1.00 57.50 84 GLN A C 1
ATOM 653 O O . GLN A 1 84 ? 30.833 5.899 -39.856 1.00 57.50 84 GLN A O 1
ATOM 658 N N . TYR A 1 85 ? 30.484 7.890 -38.871 1.00 54.78 85 TYR A N 1
ATOM 659 C CA . TYR A 1 85 ? 30.927 8.690 -39.991 1.00 54.78 85 TYR A CA 1
ATOM 660 C C . TYR A 1 85 ? 32.409 8.382 -40.131 1.00 54.78 85 TYR A C 1
ATOM 662 O O . TYR A 1 85 ? 33.208 8.668 -39.243 1.00 54.78 85 TYR A O 1
ATOM 670 N N . CYS A 1 86 ? 32.701 7.665 -41.211 1.00 51.19 86 CYS A N 1
ATOM 671 C CA . CYS A 1 86 ? 34.019 7.285 -41.655 1.00 51.19 86 CYS A CA 1
ATOM 672 C C . CYS A 1 86 ? 34.917 8.525 -41.621 1.00 51.19 86 CYS A C 1
ATOM 674 O O . CYS A 1 86 ? 34.699 9.467 -42.383 1.00 51.19 86 CYS A O 1
ATOM 676 N N . SER A 1 87 ? 35.883 8.541 -40.705 1.00 50.97 87 SER A N 1
ATOM 677 C CA . SER A 1 87 ? 36.993 9.483 -40.763 1.00 50.97 87 SER A CA 1
ATOM 678 C C . SER A 1 87 ? 37.938 8.983 -41.852 1.00 50.97 87 SER A C 1
ATOM 680 O O . SER A 1 87 ? 38.680 8.027 -41.625 1.00 50.97 87 SER A O 1
ATOM 682 N N . THR A 1 88 ? 37.840 9.575 -43.042 1.00 55.91 88 THR A N 1
ATOM 683 C CA . THR A 1 88 ? 38.872 9.497 -44.087 1.00 55.91 88 THR A CA 1
ATOM 684 C C . THR A 1 88 ? 40.098 10.297 -43.690 1.00 55.91 88 THR A C 1
ATOM 686 O O . THR A 1 88 ? 39.886 11.416 -43.167 1.00 55.91 88 THR A O 1
#

pLDDT: mean 87.43, std 17.89, range [38.12, 98.69]

Radius of gyration: 23.41 Å; chains: 1; bounding box: 56×36×65 Å

Sequence (88 aa):
MGFPGDGNRIKEAGNVPYVVENGCGKFSKSPKQIANIVAQWFGPKADELNVMSQNALRLARPDAVFKIVHDLHELVRQRSFVPQYCST

Foldseek 3Di:
DDDPPDDPPPVCPVVQCVLVVLLLDDDDPDPVVVVVVVVCCVPVVVVSNVVSVVSCVVPDDPCVVVVVVVVVVVVVVVVVPPPPPDDD

InterPro domains:
  IPR050519 Glycosyltransferase 28 family, UgtP subfamily [PTHR43025] (11-84)

Organism: NCBI:txid185542

Secondary structure (DSSP, 8-state):
----------TTTTHHHHHHHTTS----S-HHHHHHHHHHHTTTTHHHHHHHHHHHHHH--TTHHHHHHHHHHHHHHHHHTS------